Protein AF-A0A9E7K5G8-F1 (afdb_monomer_lite)

Secondary structure (DSSP, 8-state):
-HHHHTT-S-S-GGGHHHHHHHHHHHHHHHHHHHH--HHHHHHHHHHHHHTT------------------TTS-TT---TT-HHHHHHHHHHHHHHHHHHHHHTTTTSHHHH-SSHHHHHHHHHHHHHHHHHHHH-TTT---TTHHHHHHHHHHHHHHHHHHHHTTSS---

InterPro domains:
  IPR000195 Rab-GAP-TBC domain [PF00566] (91-155)
  IPR000195 Rab-GAP-TBC domain [PS50086] (1-171)
  IPR035969 Rab-GAP-TBC domain superfamily [SSF47923] (4-156)

Sequence (171 aa):
MKQLLLGYLPAEKDLWEGELAKNRLRYAELKRELLLNPSEFLMEEDEASNSSMPGRDNEAGGLLCRREISNGDHPLCLGNGSIWNQYFKDAEIVEQIDRDLHRTHQDIKFFSGDSSFSRKNLEAMRNILLLFAKLNPAIGYVQGMNEVLAPLYYVFRMNQEGEDAVREPYC

pLDDT: mean 74.81, std 17.21, range [36.91, 95.75]

Structure (mmCIF, N/CA/C/O backbone):
data_AF-A0A9E7K5G8-F1
#
_entry.id   AF-A0A9E7K5G8-F1
#
loop_
_atom_site.group_PDB
_atom_site.id
_atom_site.type_symbol
_atom_site.label_atom_id
_atom_site.label_alt_id
_atom_site.label_comp_id
_atom_site.label_asym_id
_atom_site.label_entity_id
_atom_site.label_seq_id
_atom_site.pdbx_PDB_ins_code
_atom_site.Cartn_x
_atom_site.Cartn_y
_atom_site.Cartn_z
_atom_site.occupancy
_atom_site.B_iso_or_equiv
_atom_site.auth_seq_id
_atom_site.auth_comp_id
_atom_site.auth_asym_id
_atom_site.auth_atom_id
_atom_site.pdbx_PDB_model_num
ATOM 1 N N . MET A 1 1 ? -13.727 -3.491 16.540 1.00 54.78 1 MET A N 1
ATOM 2 C CA . MET A 1 1 ? -14.547 -4.599 15.983 1.00 54.78 1 MET A CA 1
ATOM 3 C C . MET A 1 1 ? -14.204 -4.908 14.522 1.00 54.78 1 MET A C 1
ATOM 5 O O . MET A 1 1 ? -14.007 -6.066 14.202 1.00 54.78 1 MET A O 1
ATOM 9 N N . LYS A 1 2 ? -14.046 -3.907 13.641 1.00 58.03 2 LYS A N 1
ATOM 10 C CA . LYS A 1 2 ? -13.759 -4.124 12.205 1.00 58.03 2 LYS A CA 1
ATOM 11 C C . LYS A 1 2 ? -12.409 -4.821 11.913 1.00 58.03 2 LYS A C 1
ATOM 13 O O . LYS A 1 2 ? -12.340 -5.645 11.016 1.00 58.03 2 LYS A O 1
ATOM 18 N N . GLN A 1 3 ? -11.370 -4.568 12.716 1.00 61.53 3 GLN A N 1
ATOM 19 C CA . GLN A 1 3 ? -10.051 -5.226 12.589 1.00 61.53 3 GLN A CA 1
ATOM 20 C C . GLN A 1 3 ? -10.072 -6.720 12.952 1.00 61.53 3 GLN A C 1
ATOM 22 O O . GLN A 1 3 ? -9.309 -7.493 12.387 1.00 61.53 3 GLN A O 1
ATOM 27 N N . LEU A 1 4 ? -10.981 -7.138 13.841 1.00 61.06 4 LEU A N 1
ATOM 28 C CA . LEU A 1 4 ? -11.189 -8.551 14.179 1.00 61.06 4 LEU A CA 1
ATOM 29 C C . LEU A 1 4 ? -11.814 -9.320 13.010 1.00 61.06 4 LEU A C 1
ATOM 31 O O . LEU A 1 4 ? -11.432 -10.451 12.743 1.00 61.06 4 LEU A O 1
ATOM 35 N N . LEU A 1 5 ? -12.757 -8.695 12.293 1.00 60.66 5 LEU A N 1
ATOM 36 C CA . LEU A 1 5 ? -13.452 -9.318 11.158 1.00 60.66 5 LEU A CA 1
ATOM 37 C C . LEU A 1 5 ? -12.526 -9.558 9.961 1.00 60.66 5 LEU A C 1
ATOM 39 O O . LEU A 1 5 ? -12.762 -10.469 9.178 1.00 60.66 5 LEU A O 1
ATOM 43 N N . LEU A 1 6 ? -11.462 -8.763 9.848 1.00 72.75 6 LEU A N 1
ATOM 44 C CA . LEU A 1 6 ? -10.404 -8.948 8.856 1.00 72.75 6 LEU A CA 1
ATOM 45 C C . LEU A 1 6 ? -9.311 -9.923 9.331 1.00 72.75 6 LEU A C 1
ATOM 47 O O . LEU A 1 6 ? -8.323 -10.106 8.629 1.00 72.75 6 LEU A O 1
ATOM 51 N N . GLY A 1 7 ? -9.450 -10.511 10.528 1.00 75.12 7 GLY A N 1
ATOM 52 C CA . GLY A 1 7 ? -8.445 -11.397 11.125 1.00 75.12 7 GLY A CA 1
ATOM 53 C C . GLY A 1 7 ? -7.133 -10.698 11.497 1.00 75.12 7 GLY A C 1
ATOM 54 O O . GLY A 1 7 ? -6.131 -11.365 11.723 1.00 75.12 7 GLY A O 1
ATOM 55 N N . TYR A 1 8 ? -7.121 -9.362 11.547 1.00 78.44 8 TYR A N 1
ATOM 56 C CA . TYR A 1 8 ? -5.908 -8.571 11.771 1.00 78.44 8 TYR A CA 1
ATOM 57 C C . TYR A 1 8 ? -5.498 -8.498 13.250 1.00 78.44 8 TYR A C 1
ATOM 59 O O . TYR A 1 8 ? -4.323 -8.307 13.550 1.00 78.44 8 TYR A O 1
ATOM 67 N N . LEU A 1 9 ? -6.454 -8.638 14.176 1.00 81.06 9 LEU A N 1
ATOM 68 C CA . LEU A 1 9 ? -6.199 -8.625 15.619 1.00 81.06 9 LEU A CA 1
ATOM 69 C C . LEU A 1 9 ? -6.658 -9.923 16.289 1.00 81.06 9 LEU A C 1
ATOM 71 O O . LEU A 1 9 ? -7.670 -10.490 15.866 1.00 81.06 9 LEU A O 1
ATOM 75 N N . PRO A 1 10 ? -5.960 -10.368 17.351 1.00 80.44 10 PRO A N 1
ATOM 76 C CA . PRO A 1 10 ? -6.381 -11.517 18.145 1.00 80.44 10 PRO A CA 1
ATOM 77 C C . PRO A 1 10 ? -7.718 -11.244 18.848 1.00 80.44 10 PRO A C 1
ATOM 79 O O . PRO A 1 10 ? -8.085 -10.096 19.099 1.00 80.44 10 PRO A O 1
ATOM 82 N N . ALA A 1 11 ? -8.456 -12.303 19.193 1.00 78.62 11 ALA A N 1
ATOM 83 C CA . ALA A 1 11 ? -9.735 -12.176 19.901 1.00 78.62 11 ALA A CA 1
ATOM 84 C C . ALA A 1 11 ? -9.581 -11.517 21.288 1.00 78.62 11 ALA A C 1
ATOM 86 O O . ALA A 1 11 ? -10.490 -10.830 21.758 1.00 78.62 11 ALA A O 1
ATOM 87 N N . GLU A 1 12 ? -8.415 -11.695 21.910 1.00 83.62 12 GLU A N 1
ATOM 88 C CA . GLU A 1 12 ? -8.042 -11.118 23.200 1.00 83.62 12 GLU A CA 1
ATOM 89 C C . GLU A 1 12 ? -7.638 -9.648 23.048 1.00 83.62 12 GLU A C 1
ATOM 91 O O . GLU A 1 12 ? -6.661 -9.324 22.372 1.00 83.62 12 GLU A O 1
ATOM 96 N N . LYS A 1 13 ? -8.398 -8.752 23.691 1.00 80.81 13 LYS A N 1
ATOM 97 C CA . LYS A 1 13 ? -8.197 -7.295 23.604 1.00 80.81 13 LYS A CA 1
ATOM 98 C C . LYS A 1 13 ? -6.886 -6.818 24.220 1.00 80.81 13 LYS A C 1
ATOM 100 O O . LYS A 1 13 ? -6.311 -5.856 23.721 1.00 80.81 13 LYS A O 1
ATOM 105 N N . ASP A 1 14 ? -6.403 -7.501 25.251 1.00 83.31 14 ASP A N 1
ATOM 106 C CA . ASP A 1 14 ? -5.208 -7.093 25.999 1.00 83.31 14 ASP A CA 1
ATOM 107 C C . ASP A 1 14 ? -3.931 -7.170 25.145 1.00 83.31 14 ASP A C 1
ATOM 109 O O . ASP A 1 14 ? -2.952 -6.476 25.403 1.00 83.31 14 ASP A O 1
ATOM 113 N N . LEU A 1 15 ? -3.956 -7.964 24.070 1.00 85.56 15 LEU A N 1
ATOM 114 C CA . LEU A 1 15 ? -2.841 -8.119 23.136 1.00 85.56 15 LEU A CA 1
ATOM 115 C C . LEU A 1 15 ? -2.860 -7.098 21.990 1.00 85.56 15 LEU A C 1
ATOM 117 O O . LEU A 1 15 ? -1.920 -7.050 21.194 1.00 85.56 15 LEU A O 1
ATOM 121 N N . TRP A 1 16 ? -3.918 -6.290 21.863 1.00 86.25 16 TRP A N 1
ATOM 122 C CA . TRP A 1 16 ? -4.106 -5.437 20.687 1.00 86.25 16 TRP A CA 1
ATOM 123 C C . TRP A 1 16 ? -3.030 -4.372 20.565 1.00 86.25 16 TRP A C 1
ATOM 125 O O . TRP A 1 16 ? -2.499 -4.183 19.476 1.00 86.25 16 TRP A O 1
ATOM 135 N N . GLU A 1 17 ? -2.682 -3.687 21.654 1.00 84.88 17 GLU A N 1
ATOM 136 C CA . GLU A 1 17 ? -1.680 -2.618 21.598 1.00 84.88 17 GLU A CA 1
ATOM 137 C C . GLU A 1 17 ? -0.301 -3.150 21.199 1.00 84.88 17 GLU A C 1
ATOM 139 O O . GLU A 1 17 ? 0.348 -2.576 20.322 1.00 84.88 17 GLU A O 1
ATOM 144 N N . GLY A 1 18 ? 0.110 -4.285 21.773 1.00 86.94 18 GLY A N 1
ATOM 145 C CA . GLY A 1 18 ? 1.379 -4.936 21.448 1.00 86.94 18 GLY A CA 1
ATOM 146 C C . GLY A 1 18 ? 1.442 -5.406 19.995 1.00 86.94 18 GLY A C 1
ATOM 147 O O . GLY A 1 18 ? 2.409 -5.113 19.288 1.00 86.94 18 GLY A O 1
ATOM 148 N N . GLU A 1 19 ? 0.391 -6.074 19.511 1.00 86.81 19 GLU A N 1
ATOM 149 C CA . GLU A 1 19 ? 0.353 -6.577 18.134 1.00 86.81 19 GLU A CA 1
ATOM 150 C C . GLU A 1 19 ? 0.244 -5.432 17.113 1.00 86.81 19 GLU A C 1
ATOM 152 O O . GLU A 1 19 ? 0.898 -5.457 16.070 1.00 86.81 19 GLU A O 1
ATOM 157 N N . LEU A 1 20 ? -0.506 -4.368 17.428 1.00 86.62 20 LEU A N 1
ATOM 158 C CA . LEU A 1 20 ? -0.557 -3.160 16.603 1.00 86.62 20 LEU A CA 1
ATOM 159 C C . LEU A 1 20 ? 0.803 -2.471 16.522 1.00 86.62 20 LEU A C 1
ATOM 161 O O . LEU A 1 20 ? 1.207 -2.080 15.427 1.00 86.62 20 LEU A O 1
ATOM 165 N N . ALA A 1 21 ? 1.503 -2.309 17.647 1.00 87.69 21 ALA A N 1
ATOM 166 C CA . ALA A 1 21 ? 2.825 -1.690 17.675 1.00 87.69 21 ALA A CA 1
ATOM 167 C C . ALA A 1 21 ? 3.822 -2.486 16.824 1.00 87.69 21 ALA A C 1
ATOM 169 O O . ALA A 1 21 ? 4.497 -1.919 15.965 1.00 87.69 21 ALA A O 1
ATOM 170 N N . LYS A 1 22 ? 3.833 -3.811 16.988 1.00 91.31 22 LYS A N 1
ATOM 171 C CA . LYS A 1 22 ? 4.663 -4.732 16.208 1.00 91.31 22 LYS A CA 1
ATOM 172 C C . LYS A 1 22 ? 4.358 -4.673 14.709 1.00 91.31 22 LYS A C 1
ATOM 174 O O . LYS A 1 22 ? 5.277 -4.547 13.904 1.00 91.31 22 LYS A O 1
ATOM 179 N N . ASN A 1 23 ? 3.085 -4.719 14.316 1.00 89.31 23 ASN A N 1
ATOM 180 C CA . ASN A 1 23 ? 2.701 -4.682 12.902 1.00 89.31 23 ASN A CA 1
ATOM 181 C C . ASN A 1 23 ? 2.995 -3.324 12.253 1.00 89.31 23 ASN A C 1
ATOM 183 O O . ASN A 1 23 ? 3.431 -3.275 11.103 1.00 89.31 23 ASN A O 1
ATOM 187 N N . ARG A 1 24 ? 2.816 -2.221 12.989 1.00 90.69 24 ARG A N 1
ATOM 188 C CA . ARG A 1 24 ? 3.191 -0.877 12.522 1.00 90.69 24 ARG A CA 1
ATOM 189 C C . ARG A 1 24 ? 4.699 -0.743 12.340 1.00 90.69 24 ARG A C 1
ATOM 191 O O . ARG A 1 24 ? 5.121 -0.200 11.323 1.00 90.69 24 ARG A O 1
ATOM 198 N N . LEU A 1 25 ? 5.491 -1.262 13.281 1.00 91.75 25 LEU A N 1
ATOM 199 C CA . LEU A 1 25 ? 6.950 -1.282 13.173 1.00 91.75 25 LEU A CA 1
ATOM 200 C C . LEU A 1 25 ? 7.389 -2.072 11.937 1.00 91.75 25 LEU A C 1
ATOM 202 O O . LEU A 1 25 ? 8.115 -1.549 11.099 1.00 91.75 25 LEU A O 1
ATOM 206 N N . ARG A 1 26 ? 6.845 -3.280 11.762 1.00 90.25 26 ARG A N 1
ATOM 207 C CA . ARG A 1 26 ? 7.126 -4.123 10.597 1.00 90.25 26 ARG A CA 1
ATOM 208 C C . ARG A 1 26 ? 6.773 -3.434 9.278 1.00 90.25 26 ARG A C 1
ATOM 210 O O . ARG A 1 26 ? 7.536 -3.508 8.322 1.00 90.25 26 ARG A O 1
ATOM 217 N N . TYR A 1 27 ? 5.625 -2.758 9.209 1.00 90.44 27 TYR A N 1
ATOM 218 C CA . TYR A 1 27 ? 5.256 -1.980 8.025 1.00 90.44 27 TYR A CA 1
ATOM 219 C C . TYR A 1 27 ? 6.245 -0.837 7.762 1.00 90.44 27 TYR A C 1
ATOM 221 O O . TYR A 1 27 ? 6.616 -0.619 6.613 1.00 90.44 27 TYR A O 1
ATOM 229 N N . ALA A 1 28 ? 6.688 -0.119 8.799 1.00 88.88 28 ALA A N 1
ATOM 230 C CA . ALA A 1 28 ? 7.651 0.971 8.656 1.00 88.88 28 ALA A CA 1
ATOM 231 C C . ALA A 1 28 ? 9.014 0.477 8.141 1.00 88.88 28 ALA A C 1
ATOM 233 O O . ALA A 1 28 ? 9.590 1.099 7.250 1.00 88.88 28 ALA A O 1
ATOM 234 N N . GLU A 1 29 ? 9.491 -0.661 8.648 1.00 90.38 29 GLU A N 1
ATOM 235 C CA . GLU A 1 29 ? 10.719 -1.311 8.181 1.00 90.38 29 GLU A CA 1
ATOM 236 C C . GLU A 1 29 ? 10.613 -1.720 6.710 1.00 90.38 29 GLU A C 1
ATOM 238 O O . GLU A 1 29 ? 11.459 -1.334 5.908 1.00 90.38 29 GLU A O 1
ATOM 243 N N . LEU A 1 30 ? 9.532 -2.413 6.339 1.00 88.25 30 LEU A N 1
ATOM 244 C CA . LEU A 1 30 ? 9.284 -2.838 4.961 1.00 88.25 30 LEU A CA 1
ATOM 245 C C . LEU A 1 30 ? 9.114 -1.652 4.009 1.00 88.25 30 LEU A C 1
ATOM 247 O O . LEU A 1 30 ? 9.617 -1.680 2.890 1.00 88.25 30 LEU A O 1
ATOM 251 N N . LYS A 1 31 ? 8.422 -0.594 4.447 1.00 87.06 31 LYS A N 1
ATOM 252 C CA . LYS A 1 31 ? 8.279 0.641 3.673 1.00 87.06 31 LYS A CA 1
ATOM 253 C C . LYS A 1 31 ? 9.649 1.257 3.394 1.00 87.06 31 LYS A C 1
ATOM 255 O O . LYS A 1 31 ? 9.900 1.654 2.262 1.00 87.06 31 LYS A O 1
ATOM 260 N N . ARG A 1 32 ? 10.519 1.331 4.405 1.00 84.94 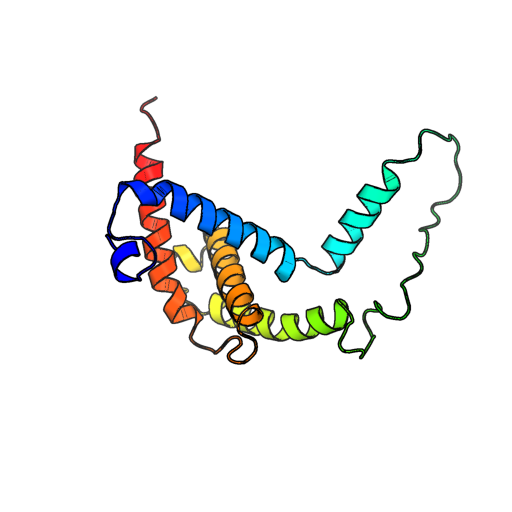32 ARG A N 1
ATOM 261 C CA . ARG A 1 32 ? 11.876 1.866 4.256 1.00 84.94 32 ARG A CA 1
ATOM 262 C C . ARG A 1 32 ? 12.709 0.998 3.318 1.00 84.94 32 ARG A C 1
ATOM 264 O O . ARG A 1 32 ? 13.319 1.512 2.404 1.00 84.94 32 ARG A O 1
ATOM 271 N N . GLU A 1 33 ? 12.711 -0.313 3.494 1.00 83.06 33 GLU A N 1
ATOM 272 C CA . GLU A 1 33 ? 13.543 -1.193 2.669 1.00 83.06 33 GLU A CA 1
ATOM 273 C C . GLU A 1 33 ? 13.079 -1.253 1.207 1.00 83.06 33 GLU A C 1
ATOM 275 O O . GLU A 1 33 ? 13.893 -1.246 0.288 1.00 83.06 33 GLU A O 1
ATOM 280 N N . LEU A 1 34 ? 11.764 -1.307 0.979 1.00 80.31 34 LEU A N 1
ATOM 281 C CA . LEU A 1 34 ? 11.217 -1.617 -0.338 1.00 80.31 34 LEU A CA 1
ATOM 282 C C . LEU A 1 34 ? 10.750 -0.393 -1.121 1.00 80.31 34 LEU A C 1
ATOM 284 O O . LEU A 1 34 ? 10.587 -0.518 -2.330 1.00 80.31 34 LEU A O 1
ATOM 288 N N . LEU A 1 35 ? 10.491 0.761 -0.503 1.00 80.44 35 LEU A N 1
ATOM 289 C CA . LEU A 1 35 ? 9.952 1.923 -1.228 1.00 80.44 35 LEU A CA 1
ATOM 290 C C . LEU A 1 35 ? 10.952 3.072 -1.422 1.00 80.44 35 LEU A C 1
ATOM 292 O O . LEU A 1 35 ? 10.570 4.079 -2.016 1.00 80.44 35 LEU A O 1
ATOM 296 N N . LEU A 1 36 ? 12.200 2.946 -0.956 1.00 67.81 36 LEU A N 1
ATOM 297 C CA . LEU A 1 36 ? 13.212 3.990 -1.143 1.00 67.81 36 LEU A CA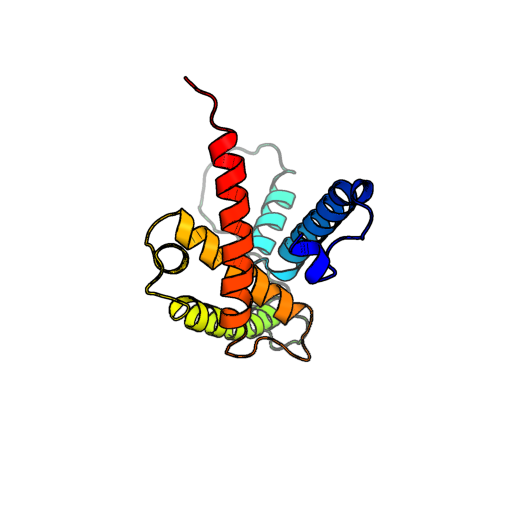 1
ATOM 298 C C . LEU A 1 36 ? 13.577 4.163 -2.619 1.00 67.81 36 LEU A C 1
ATOM 300 O O . LEU A 1 36 ? 13.818 3.199 -3.351 1.00 67.81 36 LEU A O 1
ATOM 304 N N . ASN A 1 37 ? 13.640 5.424 -3.041 1.00 66.31 37 ASN A N 1
ATOM 305 C CA . ASN A 1 37 ? 14.156 5.782 -4.351 1.00 66.31 37 ASN A CA 1
ATOM 306 C C . ASN A 1 37 ? 15.683 5.554 -4.370 1.00 66.31 37 ASN A C 1
ATOM 308 O O . ASN A 1 37 ? 16.351 5.934 -3.407 1.00 66.31 37 ASN A O 1
ATOM 312 N N . PRO A 1 38 ? 16.272 5.008 -5.451 1.00 62.25 38 PRO A N 1
ATOM 313 C CA . PRO A 1 38 ? 17.725 4.894 -5.595 1.00 62.25 38 PRO A CA 1
ATOM 314 C C . PRO A 1 38 ? 18.471 6.206 -5.306 1.00 62.25 38 PRO A C 1
ATOM 316 O O . PRO A 1 38 ? 19.566 6.186 -4.753 1.00 62.25 38 PRO A O 1
ATOM 319 N N . SER A 1 39 ? 17.872 7.357 -5.632 1.00 58.25 39 SER A N 1
ATOM 320 C CA . SER A 1 39 ? 18.435 8.673 -5.319 1.00 58.25 39 SER A CA 1
ATOM 321 C C . SER A 1 39 ? 18.456 8.989 -3.820 1.00 58.25 39 SER A C 1
ATOM 323 O O . SER A 1 39 ? 19.403 9.613 -3.362 1.00 58.25 39 SER A O 1
ATOM 325 N N . GLU A 1 40 ? 17.466 8.539 -3.047 1.00 61.41 40 GLU A N 1
ATOM 326 C CA . GLU A 1 40 ? 17.439 8.718 -1.586 1.00 61.41 40 GLU A CA 1
ATOM 327 C C . GLU A 1 40 ? 18.461 7.803 -0.898 1.00 61.41 40 GLU A C 1
ATOM 329 O O . GLU A 1 40 ? 19.153 8.236 0.019 1.00 61.41 40 GLU A O 1
ATOM 334 N N . PHE A 1 41 ? 18.633 6.577 -1.406 1.00 56.16 41 PHE A N 1
ATOM 335 C CA . PHE A 1 41 ? 19.652 5.637 -0.926 1.00 56.16 41 PHE A CA 1
ATOM 336 C C . PHE A 1 41 ? 21.079 6.187 -1.100 1.00 56.16 41 PHE A C 1
ATOM 338 O O . PHE A 1 41 ? 21.888 6.141 -0.177 1.00 56.16 41 PHE A O 1
ATOM 345 N N . LEU A 1 42 ? 21.377 6.767 -2.269 1.00 57.75 42 LEU A N 1
ATOM 346 C CA . LEU A 1 42 ? 22.692 7.353 -2.561 1.00 57.75 42 LEU A CA 1
ATOM 347 C C . LEU A 1 42 ? 22.991 8.596 -1.708 1.00 57.75 42 LEU A C 1
ATOM 349 O O . LEU A 1 42 ? 24.146 8.838 -1.366 1.00 57.75 42 LEU A O 1
ATOM 353 N N . MET A 1 43 ? 21.963 9.365 -1.337 1.00 54.47 43 MET A N 1
ATOM 354 C CA . MET A 1 43 ? 22.120 10.538 -0.473 1.00 54.47 43 MET A CA 1
ATOM 355 C C . MET A 1 43 ? 22.402 10.161 0.993 1.00 54.47 4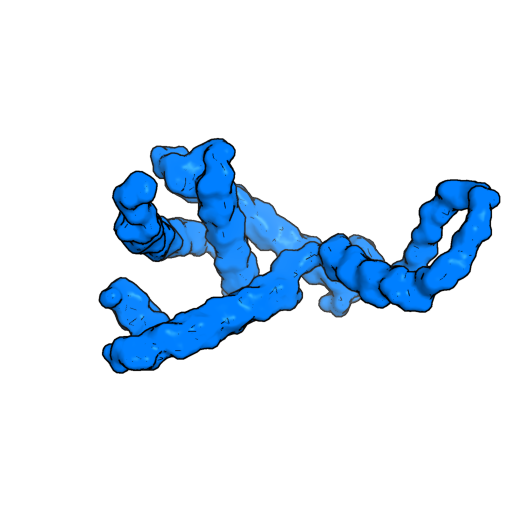3 MET A C 1
ATOM 357 O O . MET A 1 43 ? 23.196 10.842 1.640 1.00 54.47 43 MET A O 1
ATOM 361 N N . GLU A 1 44 ? 21.821 9.073 1.519 1.00 53.59 44 GLU A N 1
ATOM 362 C CA . GLU A 1 44 ? 22.106 8.598 2.888 1.00 53.59 44 GLU A CA 1
ATOM 363 C C . GLU A 1 44 ? 23.557 8.096 3.053 1.00 53.59 44 GLU A C 1
ATOM 365 O O . GLU A 1 44 ? 24.182 8.342 4.089 1.00 53.59 44 GLU A O 1
ATOM 370 N N . GLU A 1 45 ? 24.136 7.444 2.036 1.00 55.22 45 GLU A N 1
ATOM 371 C CA . GLU A 1 45 ? 25.540 6.996 2.065 1.00 55.22 45 GLU A CA 1
ATOM 372 C C . GLU A 1 45 ? 26.547 8.158 2.011 1.00 55.22 45 GLU A C 1
ATOM 374 O O . GLU A 1 45 ? 27.608 8.097 2.647 1.00 55.22 45 GLU A O 1
ATOM 379 N N . ASP A 1 46 ? 26.228 9.221 1.269 1.00 51.75 46 ASP A N 1
ATOM 380 C CA . ASP A 1 46 ? 27.073 10.414 1.170 1.00 51.75 46 ASP A CA 1
ATOM 381 C C . ASP A 1 46 ? 27.088 11.204 2.494 1.00 51.75 46 ASP A C 1
ATOM 383 O O . ASP A 1 46 ? 28.153 11.650 2.927 1.00 51.75 46 ASP A O 1
ATOM 387 N N . GLU A 1 47 ? 25.959 11.302 3.203 1.00 53.59 47 GLU A N 1
ATOM 388 C CA . GLU A 1 47 ? 25.890 11.925 4.538 1.00 53.59 47 GLU A CA 1
ATOM 389 C C . GLU A 1 47 ? 26.621 11.096 5.613 1.00 53.59 47 GLU A C 1
ATOM 391 O O . GLU A 1 47 ? 27.336 11.645 6.458 1.00 53.59 47 GLU A O 1
ATOM 396 N N . ALA A 1 48 ? 26.535 9.761 5.549 1.00 52.59 48 ALA A N 1
ATOM 397 C CA . ALA A 1 48 ? 27.303 8.882 6.433 1.00 52.59 48 ALA A CA 1
ATOM 398 C C . ALA A 1 48 ? 28.823 9.029 6.213 1.00 52.59 48 ALA A C 1
ATOM 400 O O . ALA A 1 48 ? 29.594 9.049 7.177 1.00 52.59 48 ALA A O 1
ATOM 401 N N . SER A 1 49 ? 29.249 9.202 4.957 1.00 49.59 49 SER A N 1
ATOM 402 C CA . SER A 1 49 ? 30.661 9.326 4.563 1.00 49.59 49 SER A CA 1
ATOM 403 C C . SER A 1 49 ? 31.250 10.719 4.836 1.00 49.59 49 SER A C 1
ATOM 405 O O . SER A 1 49 ? 32.426 10.834 5.188 1.00 49.59 49 SER A O 1
ATOM 407 N N . ASN A 1 50 ? 30.446 11.783 4.737 1.00 48.88 50 ASN A N 1
ATOM 408 C CA . ASN A 1 50 ? 30.891 13.167 4.951 1.00 48.88 50 ASN A CA 1
ATOM 409 C C . ASN A 1 50 ? 30.974 13.583 6.430 1.00 48.88 50 ASN A C 1
ATOM 411 O O . ASN A 1 50 ? 31.567 14.614 6.748 1.00 48.88 50 ASN A O 1
ATOM 415 N N . SER A 1 51 ? 30.462 12.768 7.356 1.00 48.97 51 SER A N 1
ATOM 416 C CA . SER A 1 51 ? 30.541 13.027 8.805 1.00 48.97 51 SER A CA 1
ATOM 417 C C . SER A 1 51 ? 31.940 12.818 9.426 1.00 48.97 51 SER A C 1
ATOM 419 O O . SER A 1 51 ? 32.144 13.117 10.602 1.00 48.97 51 SER A O 1
ATOM 421 N N . SER A 1 52 ? 32.921 12.329 8.652 1.00 47.00 52 SER A N 1
ATOM 422 C CA . SER A 1 52 ? 34.241 11.896 9.151 1.00 47.00 52 SER A CA 1
ATOM 423 C C . SER A 1 52 ? 35.441 12.774 8.753 1.00 47.00 52 SER A C 1
ATOM 425 O O . SER A 1 52 ? 36.572 12.297 8.812 1.00 47.00 52 SER A O 1
ATOM 427 N N . MET A 1 53 ? 35.263 14.049 8.381 1.00 42.03 53 MET A N 1
ATOM 428 C CA . MET A 1 53 ? 36.406 14.950 8.128 1.00 42.03 53 MET A CA 1
ATOM 429 C C . MET A 1 53 ? 36.253 16.314 8.820 1.00 42.03 53 MET A C 1
ATOM 431 O O . MET A 1 53 ? 35.450 17.135 8.376 1.00 42.03 53 MET A O 1
ATOM 435 N N . PRO A 1 54 ? 37.042 16.620 9.871 1.00 43.94 54 PRO A N 1
ATOM 436 C CA . PRO A 1 54 ? 37.113 17.968 10.406 1.00 43.94 54 PRO A CA 1
ATOM 437 C C . PRO A 1 54 ? 38.092 18.812 9.576 1.00 43.94 54 PRO A C 1
ATOM 439 O O . PRO A 1 54 ? 39.257 18.452 9.424 1.00 43.94 54 PRO A O 1
ATOM 442 N N . GLY A 1 55 ? 37.597 19.952 9.090 1.00 50.38 55 GLY A N 1
ATOM 443 C CA . GLY A 1 55 ? 38.342 21.190 8.831 1.00 50.38 55 GLY A CA 1
ATOM 444 C C . GLY A 1 55 ? 39.509 21.144 7.841 1.00 50.38 55 GLY A C 1
ATOM 445 O O . GLY A 1 55 ? 40.616 20.737 8.186 1.00 50.38 55 GLY A O 1
ATOM 446 N N . ARG A 1 56 ? 39.317 21.740 6.659 1.00 40.25 56 ARG A N 1
ATOM 447 C CA . ARG A 1 56 ? 40.406 22.400 5.927 1.00 40.25 56 ARG A CA 1
ATOM 448 C C . ARG A 1 56 ? 39.872 23.603 5.157 1.00 40.25 56 ARG A C 1
ATOM 450 O O . ARG A 1 56 ? 39.020 23.461 4.288 1.00 40.25 56 ARG A O 1
ATOM 457 N N . ASP A 1 57 ? 40.388 24.767 5.529 1.00 51.84 57 ASP A N 1
ATOM 458 C CA . ASP A 1 57 ? 40.119 26.051 4.896 1.00 51.84 57 ASP A CA 1
ATOM 459 C C . ASP A 1 57 ? 40.687 26.122 3.470 1.00 51.84 57 ASP A C 1
ATOM 461 O O . ASP A 1 57 ? 41.709 25.504 3.158 1.00 51.84 57 ASP A O 1
ATOM 465 N N . ASN A 1 58 ? 40.069 27.018 2.700 1.00 43.38 58 ASN A N 1
ATOM 466 C CA . ASN A 1 58 ? 40.543 27.740 1.517 1.00 43.38 58 ASN A CA 1
ATOM 467 C C . ASN A 1 58 ? 39.987 27.375 0.135 1.00 43.38 58 ASN A C 1
ATOM 469 O O . ASN A 1 58 ? 40.039 26.254 -0.362 1.00 43.38 58 ASN A O 1
ATOM 473 N N . GLU A 1 59 ? 39.501 28.462 -0.461 1.00 58.38 59 GLU A N 1
ATOM 474 C CA . GLU A 1 59 ? 39.007 28.714 -1.801 1.00 58.38 59 GLU A CA 1
ATOM 475 C C . GLU A 1 59 ? 39.818 28.050 -2.922 1.00 58.38 59 GLU A C 1
ATOM 477 O O . GLU A 1 59 ? 41.020 28.270 -3.045 1.00 58.38 59 GLU A O 1
ATOM 482 N N . ALA A 1 60 ? 39.130 27.310 -3.796 1.00 45.84 60 ALA A N 1
ATOM 483 C CA . ALA A 1 60 ? 39.069 27.565 -5.241 1.00 45.84 60 ALA A CA 1
ATOM 484 C C . ALA A 1 60 ? 38.449 26.362 -5.973 1.00 45.84 60 ALA A C 1
ATOM 486 O O . ALA A 1 60 ? 38.965 25.250 -5.922 1.00 45.84 60 ALA A O 1
ATOM 487 N N . GLY A 1 61 ? 37.390 26.627 -6.742 1.00 44.69 61 GLY A N 1
ATOM 488 C CA . GLY A 1 61 ? 36.921 25.746 -7.812 1.00 44.69 61 GLY A CA 1
ATOM 489 C C . GLY A 1 61 ? 35.778 24.820 -7.415 1.00 44.69 61 GLY A C 1
ATOM 490 O O . GLY A 1 61 ? 35.995 23.748 -6.863 1.00 44.69 61 GLY A O 1
ATOM 491 N N . GLY A 1 62 ? 34.554 25.212 -7.783 1.00 55.50 62 GLY A N 1
ATOM 492 C CA . GLY A 1 62 ? 33.366 24.356 -7.774 1.00 55.50 62 GLY A CA 1
ATOM 493 C C . GLY A 1 62 ? 33.488 23.200 -8.768 1.00 55.50 62 GLY A C 1
ATOM 494 O O . GLY A 1 62 ? 32.845 23.193 -9.815 1.00 55.50 62 GLY A O 1
ATOM 495 N N . LEU A 1 63 ? 34.339 22.230 -8.455 1.00 48.38 63 LEU A N 1
ATOM 496 C CA . LEU A 1 63 ? 34.414 20.951 -9.138 1.00 48.38 63 LEU A CA 1
ATOM 497 C C . LEU A 1 63 ? 33.448 20.008 -8.431 1.00 48.38 63 LEU A C 1
ATOM 499 O O . LEU A 1 63 ? 33.733 19.499 -7.350 1.00 48.38 63 LEU A O 1
ATOM 503 N N . LEU A 1 64 ? 32.285 19.791 -9.046 1.00 51.06 64 LEU A N 1
ATOM 504 C CA . LEU A 1 64 ? 31.415 18.682 -8.671 1.00 51.06 64 LEU A CA 1
ATOM 505 C C . LEU A 1 64 ? 32.240 17.395 -8.795 1.00 51.06 64 LEU A C 1
ATOM 507 O O . LEU A 1 64 ? 32.701 17.054 -9.888 1.00 51.06 64 LEU A O 1
ATOM 511 N N . CYS A 1 65 ? 32.472 16.711 -7.676 1.00 51.44 65 CYS A N 1
ATOM 512 C CA . CYS A 1 65 ? 33.201 15.454 -7.683 1.00 51.44 65 CYS A CA 1
ATOM 513 C C . CYS A 1 65 ? 32.344 14.414 -8.414 1.00 51.44 65 CYS A C 1
ATOM 515 O O . CYS A 1 65 ? 31.228 14.105 -7.995 1.00 51.44 65 CYS A O 1
ATOM 517 N N . ARG A 1 66 ? 32.832 13.906 -9.550 1.00 52.69 66 ARG A N 1
ATOM 518 C CA . ARG A 1 66 ? 32.159 12.826 -10.274 1.00 52.69 66 ARG A CA 1
ATOM 519 C C . ARG A 1 66 ? 32.332 11.548 -9.458 1.00 52.69 66 ARG A C 1
ATOM 521 O O . ARG A 1 66 ? 33.411 10.966 -9.470 1.00 52.69 66 ARG A O 1
ATOM 528 N N . ARG A 1 67 ? 31.274 11.121 -8.766 1.00 54.78 67 ARG A N 1
ATOM 529 C CA . ARG A 1 67 ? 31.254 9.845 -8.043 1.00 54.78 67 ARG A CA 1
ATOM 530 C C . ARG A 1 67 ? 31.419 8.692 -9.034 1.00 54.78 67 ARG A C 1
ATOM 532 O O . ARG A 1 67 ? 30.723 8.634 -10.050 1.00 54.78 67 ARG A O 1
ATOM 539 N N . GLU A 1 68 ? 32.366 7.801 -8.759 1.00 55.38 68 GLU A N 1
ATOM 540 C CA . GLU A 1 68 ? 32.549 6.577 -9.535 1.00 55.38 68 GLU A CA 1
ATOM 541 C C . GLU A 1 68 ? 31.409 5.615 -9.194 1.00 55.38 68 GLU A C 1
ATOM 543 O O . GLU A 1 68 ? 31.355 5.032 -8.114 1.00 55.38 68 GLU A O 1
ATOM 548 N N . ILE A 1 69 ? 30.447 5.499 -10.107 1.00 56.06 69 ILE A N 1
ATOM 549 C CA . ILE A 1 69 ? 29.370 4.517 -10.008 1.00 56.06 69 ILE A CA 1
ATOM 550 C C . ILE A 1 69 ? 29.984 3.147 -10.318 1.00 56.06 69 ILE A C 1
ATOM 552 O O . ILE A 1 69 ? 30.572 2.960 -11.385 1.00 56.06 69 ILE A O 1
ATOM 556 N N . SER A 1 70 ? 29.857 2.188 -9.398 1.00 55.41 70 SER A N 1
ATOM 557 C CA . SER A 1 70 ? 30.221 0.789 -9.654 1.00 55.41 70 SER A CA 1
ATOM 558 C C . SER A 1 70 ? 29.499 0.290 -10.912 1.00 55.41 70 SER A C 1
ATOM 560 O O . SER A 1 70 ? 28.295 0.494 -11.056 1.00 55.41 70 SER A O 1
ATOM 562 N N . ASN A 1 71 ? 30.202 -0.402 -11.817 1.00 53.88 71 ASN A N 1
ATOM 563 C CA . ASN A 1 71 ? 29.656 -0.901 -13.094 1.00 53.88 71 ASN A CA 1
ATOM 564 C C . ASN A 1 71 ? 28.437 -1.851 -12.948 1.00 53.88 71 ASN A C 1
ATOM 566 O O . ASN A 1 71 ? 27.854 -2.241 -13.958 1.00 53.88 71 ASN A O 1
ATOM 570 N N . GLY A 1 72 ? 28.058 -2.249 -11.725 1.00 56.53 72 GLY A N 1
ATOM 571 C CA . GLY A 1 72 ? 26.831 -3.001 -11.423 1.00 56.53 72 GLY A CA 1
ATOM 572 C C . GLY A 1 72 ? 25.599 -2.143 -11.087 1.00 56.53 72 GLY A C 1
ATOM 573 O O . GLY A 1 72 ? 24.475 -2.619 -11.241 1.00 56.53 72 GLY A O 1
ATOM 574 N N . ASP A 1 73 ? 25.788 -0.876 -10.711 1.00 61.44 73 ASP A N 1
ATOM 575 C CA . ASP A 1 73 ? 24.747 0.034 -10.205 1.00 61.44 73 ASP A CA 1
ATOM 576 C C . ASP A 1 73 ? 24.574 1.269 -11.101 1.00 61.44 73 ASP A C 1
ATOM 578 O O . ASP A 1 73 ? 24.353 2.387 -10.638 1.00 61.44 73 ASP A O 1
ATOM 582 N N . HIS A 1 74 ? 24.675 1.081 -12.419 1.00 66.56 74 HIS A N 1
ATOM 583 C CA . HIS A 1 74 ? 24.423 2.141 -13.396 1.00 66.56 74 HIS A CA 1
ATOM 584 C C . HIS A 1 74 ? 22.925 2.214 -13.766 1.00 66.56 74 HIS A C 1
ATOM 586 O O . HIS A 1 74 ? 22.306 1.167 -13.963 1.00 66.56 74 HIS A O 1
ATOM 592 N N . PRO A 1 75 ? 22.345 3.406 -14.017 1.00 64.44 75 PRO A N 1
ATOM 593 C CA . PRO A 1 75 ? 20.955 3.577 -14.480 1.00 64.44 75 PRO A CA 1
ATOM 594 C C . PRO A 1 75 ? 20.618 2.902 -15.820 1.00 64.44 75 PRO A C 1
ATOM 596 O O . PRO A 1 75 ? 19.468 2.877 -16.234 1.00 64.44 75 PRO A O 1
ATOM 599 N N . LEU A 1 76 ? 21.613 2.347 -16.511 1.00 64.81 76 LEU A N 1
ATOM 600 C CA . LEU A 1 76 ? 21.453 1.615 -17.774 1.00 64.81 76 LEU A CA 1
ATOM 601 C C . LEU A 1 76 ? 21.903 0.149 -17.656 1.00 64.81 76 LEU A C 1
ATOM 603 O O . LEU A 1 76 ? 21.986 -0.552 -18.663 1.00 64.81 76 LEU A O 1
ATOM 607 N N . CYS A 1 77 ? 22.235 -0.325 -16.450 1.00 64.88 77 CYS A N 1
ATOM 608 C CA . CYS A 1 77 ? 22.592 -1.721 -16.234 1.00 64.88 77 CYS A CA 1
ATOM 609 C C . CYS A 1 77 ? 21.366 -2.614 -16.442 1.00 64.88 77 CYS A C 1
ATOM 611 O O . CYS A 1 77 ? 20.391 -2.543 -15.702 1.00 64.88 77 CYS A O 1
ATOM 613 N N . LEU A 1 78 ? 21.462 -3.526 -17.409 1.00 59.94 78 LEU A N 1
ATOM 614 C CA . LEU A 1 78 ? 20.460 -4.570 -17.663 1.00 59.94 78 LEU A CA 1
ATOM 615 C C . LEU A 1 78 ? 20.595 -5.769 -16.705 1.00 59.94 78 LEU A C 1
ATOM 617 O O . LEU A 1 78 ? 19.833 -6.731 -16.791 1.00 59.94 78 LEU A O 1
ATOM 621 N N . GLY A 1 79 ? 21.585 -5.742 -15.806 1.00 60.94 79 GLY A N 1
ATOM 622 C CA . GLY A 1 79 ? 21.807 -6.788 -14.814 1.00 60.94 79 GLY A CA 1
ATOM 623 C C . GLY A 1 79 ? 20.627 -6.893 -13.846 1.00 60.94 79 GLY A C 1
ATOM 624 O O . GLY A 1 79 ? 20.167 -5.894 -13.296 1.00 60.94 79 GLY A O 1
ATOM 625 N N . ASN A 1 80 ? 20.141 -8.112 -13.602 1.00 59.88 80 ASN A N 1
ATOM 626 C CA . ASN A 1 80 ? 19.000 -8.370 -12.712 1.00 59.88 80 ASN A CA 1
ATOM 627 C C . ASN A 1 80 ? 19.231 -7.979 -11.238 1.00 59.88 80 ASN A C 1
ATOM 629 O O . ASN A 1 80 ? 18.268 -7.968 -10.483 1.00 59.88 80 ASN A O 1
ATOM 633 N N . GLY A 1 81 ? 20.468 -7.675 -10.833 1.00 60.00 81 GLY A N 1
ATOM 634 C CA . GLY A 1 81 ? 20.808 -7.248 -9.470 1.00 60.00 81 GLY A CA 1
ATOM 635 C C . GLY A 1 81 ? 20.949 -5.736 -9.276 1.00 60.00 81 GLY A C 1
ATOM 636 O O . GLY A 1 81 ? 21.220 -5.316 -8.160 1.00 60.00 81 GLY A O 1
ATOM 637 N N . SER A 1 82 ? 20.802 -4.924 -10.330 1.00 69.50 82 SER A N 1
ATOM 638 C CA . SER A 1 82 ? 20.981 -3.472 -10.218 1.00 69.50 82 SER A CA 1
ATOM 639 C C . SER A 1 82 ? 19.766 -2.814 -9.565 1.00 69.50 82 SER A C 1
ATOM 641 O O . SER A 1 82 ? 18.634 -3.016 -10.018 1.00 69.50 82 SER A O 1
ATOM 643 N N . ILE A 1 83 ? 20.007 -1.969 -8.559 1.00 68.25 83 ILE A N 1
ATOM 644 C CA . ILE A 1 83 ? 18.979 -1.166 -7.875 1.00 68.25 83 ILE A CA 1
ATOM 645 C C . ILE A 1 83 ? 18.152 -0.355 -8.891 1.00 68.25 83 ILE A C 1
ATOM 647 O O . ILE A 1 83 ? 16.928 -0.265 -8.784 1.00 68.25 83 ILE A O 1
ATOM 651 N N . TRP A 1 84 ? 18.802 0.158 -9.941 1.00 69.06 84 TRP A N 1
ATOM 652 C CA . TRP A 1 84 ? 18.149 0.906 -11.016 1.00 69.06 84 TRP A CA 1
ATOM 653 C C . TRP A 1 84 ? 17.224 0.051 -11.884 1.00 69.06 84 TRP A C 1
ATOM 655 O O . TRP A 1 84 ? 16.133 0.491 -12.228 1.00 69.06 84 TRP A O 1
ATOM 665 N N . ASN A 1 85 ? 17.612 -1.182 -12.214 1.00 71.62 85 ASN A N 1
ATOM 666 C CA . ASN A 1 85 ? 16.763 -2.091 -12.989 1.00 71.62 85 ASN A CA 1
ATOM 667 C C . ASN A 1 85 ? 15.486 -2.450 -12.212 1.00 71.62 85 ASN A C 1
ATOM 669 O O . ASN A 1 85 ? 14.394 -2.470 -12.779 1.00 71.62 85 ASN A O 1
ATOM 673 N N . GLN A 1 86 ? 15.607 -2.680 -10.899 1.00 74.38 86 GLN A N 1
ATOM 674 C CA . GLN A 1 86 ? 14.440 -2.892 -10.043 1.00 74.38 86 GLN A CA 1
ATOM 675 C C . GLN A 1 86 ? 13.568 -1.633 -9.969 1.00 74.38 86 GLN A C 1
ATOM 677 O O . GLN A 1 86 ? 12.355 -1.734 -10.113 1.00 74.38 86 GLN A O 1
ATOM 682 N N . TYR A 1 87 ? 14.176 -0.450 -9.844 1.00 75.31 87 TYR A N 1
ATOM 683 C CA . TYR A 1 87 ? 13.452 0.820 -9.847 1.00 75.31 87 TYR A CA 1
ATOM 684 C C . TYR A 1 87 ? 12.653 1.049 -11.135 1.00 75.31 87 TYR A C 1
ATOM 686 O O . TYR A 1 87 ? 11.498 1.455 -11.064 1.00 75.31 87 TYR A O 1
ATOM 694 N N . PHE A 1 88 ? 13.215 0.754 -12.312 1.00 76.44 88 PHE A N 1
ATOM 695 C CA . PHE A 1 88 ? 12.482 0.906 -13.574 1.00 76.44 88 PHE A CA 1
ATOM 696 C C . PHE A 1 88 ? 11.324 -0.086 -13.716 1.00 76.44 88 PHE A C 1
ATOM 698 O O . PHE A 1 88 ? 10.274 0.286 -14.233 1.00 76.44 88 PHE A O 1
ATOM 705 N N . LYS A 1 89 ? 11.475 -1.321 -13.222 1.00 76.12 89 LYS A N 1
ATOM 706 C CA . LYS A 1 89 ? 10.356 -2.277 -13.153 1.00 76.12 89 LYS A CA 1
ATOM 707 C C . LYS A 1 89 ? 9.269 -1.793 -12.194 1.00 76.12 89 LYS A C 1
ATOM 709 O O . LYS A 1 89 ? 8.084 -1.887 -12.499 1.00 76.12 89 LYS A O 1
ATOM 714 N N . ASP A 1 90 ? 9.673 -1.236 -11.058 1.00 83.31 90 ASP A N 1
ATOM 715 C CA . ASP A 1 90 ? 8.748 -0.680 -10.075 1.00 83.31 90 ASP A CA 1
ATOM 716 C C . ASP A 1 90 ? 8.066 0.597 -10.599 1.00 83.31 90 ASP A C 1
ATOM 718 O O . ASP A 1 90 ? 6.925 0.867 -10.230 1.00 83.31 90 ASP A O 1
ATOM 722 N N . ALA A 1 91 ? 8.716 1.355 -11.489 1.00 85.44 91 ALA A N 1
ATOM 723 C CA . ALA A 1 91 ? 8.167 2.571 -12.083 1.00 85.44 91 ALA A CA 1
ATOM 724 C C . ALA A 1 91 ? 6.899 2.294 -12.905 1.00 85.44 91 ALA A C 1
ATOM 726 O O . ALA A 1 91 ? 5.931 3.041 -12.795 1.00 85.44 91 ALA A O 1
ATOM 727 N N . GLU A 1 92 ? 6.857 1.194 -13.661 1.00 88.94 92 GLU A N 1
ATOM 728 C CA . GLU A 1 92 ? 5.659 0.805 -14.418 1.00 88.94 92 GLU A CA 1
ATOM 729 C C . GLU A 1 92 ? 4.472 0.511 -13.483 1.00 88.94 92 GLU A C 1
ATOM 731 O O . GLU A 1 92 ? 3.356 0.994 -13.701 1.00 88.94 92 GLU A O 1
ATOM 736 N N . ILE A 1 93 ? 4.728 -0.221 -12.393 1.00 90.31 93 ILE A N 1
ATOM 737 C CA . ILE A 1 93 ? 3.726 -0.531 -11.363 1.00 90.31 93 ILE A CA 1
ATOM 738 C C . ILE A 1 93 ? 3.241 0.755 -10.689 1.00 90.31 93 ILE A C 1
ATOM 740 O O . ILE A 1 93 ? 2.039 0.956 -10.510 1.00 90.31 93 ILE A O 1
ATOM 744 N N . VAL A 1 94 ? 4.175 1.635 -10.330 1.00 91.69 94 VAL A N 1
ATOM 745 C CA . VAL A 1 94 ? 3.901 2.946 -9.741 1.00 91.69 94 VAL A CA 1
ATOM 746 C C . VAL A 1 94 ? 2.991 3.771 -10.640 1.00 91.69 94 VAL A C 1
ATOM 748 O O . VAL A 1 94 ? 1.976 4.272 -10.168 1.00 91.69 94 VAL A O 1
ATOM 751 N N . GLU A 1 95 ? 3.311 3.890 -11.927 1.00 92.19 95 GLU A N 1
ATOM 752 C CA . GLU A 1 95 ? 2.502 4.677 -12.852 1.00 92.19 95 GLU A CA 1
ATOM 753 C C . GLU A 1 95 ? 1.091 4.107 -13.004 1.00 92.19 95 GLU A C 1
ATOM 755 O O . GLU A 1 95 ? 0.120 4.860 -13.115 1.00 92.19 95 GLU A O 1
ATOM 760 N N . GLN A 1 96 ? 0.954 2.779 -13.011 1.00 94.06 96 GLN A N 1
ATOM 761 C CA . GLN A 1 96 ? -0.357 2.142 -13.045 1.00 94.06 96 GLN A CA 1
ATOM 762 C C . GLN A 1 96 ? -1.165 2.472 -11.785 1.00 94.06 96 GLN A C 1
ATOM 764 O O . GLN A 1 96 ? -2.320 2.884 -11.896 1.00 94.06 96 GLN A O 1
ATOM 769 N N . ILE A 1 97 ? -0.548 2.356 -10.606 1.00 95.12 97 ILE A N 1
ATOM 770 C CA . ILE A 1 97 ? -1.168 2.721 -9.328 1.00 95.12 97 ILE A CA 1
ATOM 771 C C . ILE A 1 97 ? -1.570 4.198 -9.330 1.00 95.12 97 ILE A C 1
ATOM 773 O O . ILE A 1 97 ? -2.695 4.514 -8.956 1.00 95.12 97 ILE A O 1
ATOM 777 N N . ASP A 1 98 ? -0.695 5.099 -9.776 1.00 93.88 98 ASP A N 1
ATOM 778 C CA . ASP A 1 98 ? -0.954 6.540 -9.774 1.00 93.88 98 ASP A CA 1
ATOM 779 C C . ASP A 1 98 ? -2.135 6.899 -10.693 1.00 93.88 98 ASP A C 1
ATOM 781 O O . ASP A 1 98 ? -3.008 7.682 -10.308 1.00 93.88 98 ASP A O 1
ATOM 785 N N . ARG A 1 99 ? -2.239 6.267 -11.872 1.00 94.06 99 ARG A N 1
ATOM 786 C CA . ARG A 1 99 ? -3.402 6.429 -12.764 1.00 94.06 99 ARG A CA 1
ATOM 787 C C . ARG A 1 99 ? -4.696 5.895 -12.152 1.00 94.06 99 ARG A C 1
ATOM 789 O O . ARG A 1 99 ? -5.753 6.501 -12.337 1.00 94.06 99 ARG A O 1
ATOM 796 N N . ASP A 1 100 ? -4.642 4.767 -11.457 1.00 95.06 100 ASP A N 1
ATOM 797 C CA . ASP A 1 100 ? -5.821 4.145 -10.851 1.00 95.06 100 ASP A CA 1
ATOM 798 C C . ASP A 1 100 ? -6.287 4.935 -9.623 1.00 95.06 100 ASP A C 1
ATOM 800 O O . ASP A 1 100 ? -7.473 5.249 -9.503 1.00 95.06 100 ASP A O 1
ATOM 804 N N . LEU A 1 101 ? -5.358 5.370 -8.768 1.00 92.88 101 LEU A N 1
ATOM 805 C CA . LEU A 1 101 ? -5.636 6.260 -7.641 1.00 92.88 101 LEU A CA 1
ATOM 806 C C . LEU A 1 101 ? -6.202 7.598 -8.099 1.00 92.88 101 LEU A C 1
ATOM 808 O O . LEU A 1 101 ? -7.160 8.075 -7.497 1.00 92.88 101 LEU A O 1
ATOM 812 N N . HIS A 1 102 ? -5.683 8.165 -9.192 1.00 89.50 102 HIS A N 1
ATOM 813 C CA . HIS A 1 102 ? -6.240 9.392 -9.748 1.00 89.50 102 HIS A CA 1
ATOM 814 C C . HIS A 1 102 ? -7.715 9.223 -10.119 1.00 89.50 102 HIS A C 1
ATOM 816 O O . HIS A 1 102 ? -8.487 10.147 -9.902 1.00 89.50 102 HIS A O 1
ATOM 822 N N . ARG A 1 103 ? -8.129 8.058 -10.638 1.00 91.12 103 ARG A N 1
ATOM 823 C CA . ARG A 1 103 ? -9.526 7.768 -11.016 1.00 91.12 103 ARG A CA 1
ATOM 824 C C . ARG A 1 103 ? -10.412 7.324 -9.846 1.00 91.12 103 ARG A C 1
ATOM 826 O O . ARG A 1 103 ? -11.634 7.352 -9.980 1.00 91.12 103 ARG A O 1
ATOM 833 N N . THR A 1 104 ? -9.823 6.918 -8.723 1.00 89.81 104 THR A N 1
ATOM 834 C CA . THR A 1 104 ? -10.544 6.339 -7.581 1.00 89.81 104 THR A CA 1
ATOM 835 C C . THR A 1 104 ? -11.384 7.404 -6.879 1.00 89.81 104 THR A C 1
ATOM 837 O O . THR A 1 104 ? -10.836 8.322 -6.273 1.00 89.81 104 THR A O 1
ATOM 840 N N . HIS A 1 105 ? -12.712 7.259 -6.927 1.00 83.50 105 HIS A N 1
ATOM 841 C CA . HIS A 1 105 ? -13.677 8.077 -6.175 1.00 83.50 105 HIS A CA 1
ATOM 842 C C . HIS A 1 105 ? -13.401 9.593 -6.208 1.00 83.50 105 HIS A C 1
ATOM 844 O O . HIS A 1 105 ? -13.360 10.261 -5.169 1.00 83.50 105 HIS A O 1
ATOM 850 N N . GLN A 1 106 ? -13.200 10.147 -7.411 1.00 84.06 106 GLN A N 1
ATOM 851 C CA . GLN A 1 106 ? -12.892 11.571 -7.607 1.00 84.06 106 GLN A CA 1
ATOM 852 C C . GLN A 1 106 ? -13.976 12.532 -7.084 1.00 84.06 106 GLN A C 1
ATOM 854 O O . GLN A 1 106 ? -13.729 13.716 -6.868 1.00 84.06 106 GLN A O 1
ATOM 859 N N . ASP A 1 107 ? -15.187 12.039 -6.877 1.00 83.19 107 ASP A N 1
ATOM 860 C CA . ASP A 1 107 ? -16.320 12.758 -6.307 1.00 83.19 107 ASP A CA 1
ATOM 861 C C . ASP A 1 107 ? -16.206 12.961 -4.785 1.00 83.19 107 ASP A C 1
ATOM 863 O O . ASP A 1 107 ? -16.844 13.852 -4.217 1.00 83.19 107 ASP A O 1
ATOM 867 N N . ILE A 1 108 ? -15.354 12.186 -4.111 1.00 84.88 108 ILE A N 1
ATOM 868 C CA . ILE A 1 108 ? -15.168 12.247 -2.664 1.00 84.88 108 ILE A CA 1
ATOM 869 C C . ILE A 1 108 ? -13.929 13.090 -2.345 1.00 84.88 108 ILE A C 1
ATOM 871 O O . ILE A 1 108 ? -12.795 12.683 -2.591 1.00 84.88 108 ILE A O 1
ATOM 875 N N . LYS A 1 109 ? -14.126 14.232 -1.669 1.00 83.88 109 LYS A N 1
ATOM 876 C CA . LYS A 1 109 ? -13.044 15.164 -1.269 1.00 83.88 109 LYS A CA 1
ATOM 877 C C . LYS A 1 109 ? -11.888 14.508 -0.504 1.00 83.88 109 LYS A C 1
ATOM 879 O O . LYS A 1 109 ? -10.771 15.018 -0.519 1.00 83.88 109 LYS A O 1
ATOM 884 N N . PHE A 1 110 ? -12.164 13.390 0.163 1.00 84.50 110 PHE A N 1
ATOM 885 C CA . PHE A 1 110 ? -11.168 12.573 0.846 1.00 84.50 110 PHE A CA 1
ATOM 886 C C . PHE A 1 110 ? -10.075 12.043 -0.104 1.00 84.50 110 PHE A C 1
ATOM 888 O O . PHE A 1 110 ? -8.912 11.989 0.303 1.00 84.50 110 PHE A O 1
ATOM 895 N N . PHE A 1 111 ? -10.436 11.694 -1.346 1.00 83.44 111 PHE A N 1
ATOM 896 C CA . PHE A 1 111 ? -9.540 11.130 -2.363 1.00 83.44 111 PHE A CA 1
ATOM 897 C C . PHE A 1 111 ? -9.116 12.142 -3.439 1.00 83.44 111 PHE A C 1
ATOM 899 O O . PHE A 1 111 ? -8.075 11.948 -4.049 1.00 83.44 111 PHE A O 1
ATOM 906 N N . SER A 1 112 ? -9.858 13.233 -3.661 1.00 79.19 112 SER A N 1
ATOM 907 C CA . SER A 1 112 ? -9.640 14.127 -4.818 1.00 79.19 112 SER A CA 1
ATOM 908 C C . SER A 1 112 ? -9.400 15.604 -4.508 1.00 79.19 112 SER A C 1
ATOM 910 O O . SER A 1 112 ? -9.349 16.427 -5.418 1.00 79.19 112 SER A O 1
ATOM 912 N N . GLY A 1 113 ? -9.258 15.978 -3.236 1.00 75.62 113 GLY A N 1
ATOM 913 C CA . GLY A 1 113 ? -8.965 17.366 -2.879 1.00 75.62 113 GLY A CA 1
ATOM 914 C C . GLY A 1 113 ? -7.530 17.798 -3.216 1.00 75.62 113 GLY A C 1
ATOM 915 O O . GLY A 1 113 ? -6.598 16.997 -3.158 1.00 75.62 113 GLY A O 1
ATOM 916 N N . ASP A 1 114 ? -7.320 19.102 -3.402 1.00 79.06 114 ASP A N 1
ATOM 917 C CA . ASP A 1 114 ? -5.976 19.714 -3.449 1.00 79.06 114 ASP A CA 1
ATOM 918 C C . ASP A 1 114 ? -5.348 19.909 -2.056 1.00 79.06 114 ASP A C 1
ATOM 920 O O . ASP A 1 114 ? -4.207 20.364 -1.903 1.00 79.06 114 ASP A O 1
ATOM 924 N N . SER A 1 115 ? -6.106 19.568 -1.012 1.00 86.44 115 SER A N 1
ATOM 925 C CA . SER A 1 115 ? -5.681 19.702 0.373 1.00 86.44 115 SER A CA 1
ATOM 926 C C . SER A 1 115 ? -4.445 18.846 0.679 1.00 86.44 115 SER A C 1
ATOM 928 O O . SER A 1 115 ? -4.230 17.773 0.114 1.00 86.44 115 SER A O 1
ATOM 930 N N . SER A 1 116 ? -3.645 19.286 1.654 1.00 85.69 116 SER A N 1
ATOM 931 C CA . SER A 1 116 ? -2.544 18.469 2.187 1.00 85.69 116 SER A CA 1
ATOM 932 C C . SER A 1 116 ? -3.044 17.115 2.720 1.00 85.69 116 SER A C 1
ATOM 934 O O . SER A 1 116 ? -2.342 16.110 2.637 1.00 85.69 116 SER A O 1
ATOM 936 N N . PHE A 1 117 ? -4.283 17.065 3.217 1.00 84.38 117 PHE A N 1
ATOM 937 C CA . PHE A 1 117 ? -4.892 15.861 3.772 1.00 84.38 117 PHE A CA 1
ATOM 938 C C . PHE A 1 117 ? -5.183 14.786 2.714 1.00 84.38 117 PHE A C 1
ATOM 940 O O . PHE A 1 117 ? -4.735 13.649 2.854 1.00 84.38 117 PHE A O 1
ATOM 947 N N . SER A 1 118 ? -5.870 15.146 1.631 1.00 85.44 118 SER A N 1
ATOM 948 C CA . SER A 1 118 ? -6.156 14.238 0.510 1.00 85.44 118 SER A CA 1
ATOM 949 C C . SER A 1 118 ? -4.877 13.744 -0.165 1.00 85.44 118 SER A C 1
ATOM 951 O O . SER A 1 118 ? -4.758 12.551 -0.437 1.00 85.44 118 SER A O 1
ATOM 953 N N . ARG A 1 119 ? -3.865 14.609 -0.331 1.00 87.19 119 ARG A N 1
ATOM 954 C CA . ARG A 1 119 ? -2.553 14.196 -0.858 1.00 87.19 119 ARG A CA 1
ATOM 955 C C . ARG A 1 119 ? -1.886 13.134 0.019 1.00 87.19 119 ARG A C 1
ATOM 957 O O . ARG A 1 119 ? -1.440 12.119 -0.503 1.00 87.19 119 ARG A O 1
ATOM 964 N N . LYS A 1 120 ? -1.882 13.320 1.346 1.00 89.50 120 LYS A N 1
ATOM 965 C CA . LYS A 1 120 ? -1.358 12.321 2.297 1.00 89.50 120 LYS A CA 1
ATOM 966 C C . LYS A 1 120 ? -2.127 11.000 2.230 1.00 89.50 120 LYS A C 1
ATOM 968 O O . LYS A 1 120 ? -1.528 9.938 2.366 1.00 89.50 120 LYS A O 1
ATOM 973 N N . ASN A 1 121 ? -3.443 11.051 2.022 1.00 90.31 121 ASN A N 1
ATOM 974 C CA . ASN A 1 121 ? -4.266 9.851 1.882 1.00 90.31 121 ASN A CA 1
ATOM 975 C C . ASN A 1 121 ? -3.929 9.069 0.607 1.00 90.31 121 ASN A C 1
ATOM 977 O O . ASN A 1 121 ? -3.725 7.859 0.681 1.00 90.31 121 ASN A O 1
ATOM 981 N N . LEU A 1 122 ? -3.815 9.756 -0.532 1.00 90.94 122 LEU A N 1
ATOM 982 C CA . LEU A 1 122 ? -3.405 9.140 -1.794 1.00 90.94 122 LEU A CA 1
ATOM 983 C C . LEU A 1 122 ? -1.995 8.555 -1.702 1.00 90.94 122 LEU A C 1
ATOM 985 O O . LEU A 1 122 ? -1.772 7.424 -2.120 1.00 90.94 122 LEU A O 1
ATOM 989 N N . GLU A 1 123 ? -1.060 9.278 -1.087 1.00 91.25 123 GLU A N 1
ATOM 990 C CA . GLU A 1 123 ? 0.303 8.793 -0.875 1.00 91.25 123 GLU A CA 1
ATOM 991 C C . GLU A 1 123 ? 0.332 7.543 0.019 1.00 91.25 123 GLU A C 1
ATOM 993 O O . GLU A 1 123 ? 1.048 6.580 -0.256 1.00 91.25 123 GLU A O 1
ATOM 998 N N . ALA A 1 124 ? -0.475 7.512 1.083 1.00 91.75 124 ALA A N 1
ATOM 999 C CA . ALA A 1 124 ? -0.602 6.333 1.930 1.00 91.75 124 ALA A CA 1
ATOM 1000 C C . ALA A 1 124 ? -1.168 5.137 1.151 1.00 91.75 124 ALA A C 1
ATOM 1002 O O . ALA A 1 124 ? -0.612 4.043 1.236 1.00 91.75 124 ALA A O 1
ATOM 1003 N N . MET A 1 125 ? -2.219 5.341 0.352 1.00 94.00 125 MET A N 1
ATOM 1004 C CA . MET A 1 125 ? -2.786 4.286 -0.491 1.00 94.00 125 MET A CA 1
ATOM 1005 C C . MET A 1 125 ? -1.790 3.781 -1.537 1.00 94.00 125 MET A C 1
ATOM 1007 O O . MET A 1 125 ? -1.648 2.571 -1.705 1.00 94.00 125 MET A O 1
ATOM 1011 N N . ARG A 1 126 ? -1.050 4.690 -2.181 1.00 94.19 126 ARG A N 1
ATOM 1012 C CA . ARG A 1 126 ? 0.025 4.366 -3.126 1.00 94.19 126 ARG A CA 1
ATOM 1013 C C . ARG A 1 126 ? 1.077 3.477 -2.479 1.00 94.19 126 ARG A C 1
ATOM 1015 O O . ARG A 1 126 ? 1.408 2.429 -3.022 1.00 94.19 126 ARG A O 1
ATOM 1022 N N . ASN A 1 127 ? 1.545 3.855 -1.290 1.00 93.38 127 ASN A N 1
ATOM 1023 C CA . ASN A 1 127 ? 2.534 3.083 -0.541 1.00 93.38 127 ASN A CA 1
ATOM 1024 C C . ASN A 1 127 ? 2.018 1.684 -0.172 1.00 93.38 127 ASN A C 1
ATOM 1026 O O . ASN A 1 127 ? 2.758 0.715 -0.302 1.00 93.38 127 ASN A O 1
ATOM 1030 N N . ILE A 1 128 ? 0.753 1.561 0.245 1.00 94.31 128 ILE A N 1
ATOM 1031 C CA . ILE A 1 128 ? 0.145 0.266 0.583 1.00 94.31 128 ILE A CA 1
ATOM 1032 C C . ILE A 1 128 ? 0.078 -0.649 -0.649 1.00 94.31 128 ILE A C 1
ATOM 1034 O O . ILE A 1 128 ? 0.483 -1.809 -0.568 1.00 94.31 128 ILE A O 1
ATOM 1038 N N . LEU A 1 129 ? -0.412 -0.137 -1.783 1.00 94.94 129 LEU A N 1
ATOM 1039 C CA . LEU A 1 129 ? -0.545 -0.911 -3.023 1.00 94.94 129 LEU A CA 1
ATOM 1040 C C . LEU A 1 129 ? 0.818 -1.331 -3.576 1.00 94.94 129 LEU A C 1
ATOM 1042 O O . LEU A 1 129 ? 1.006 -2.494 -3.933 1.00 94.94 129 LEU A O 1
ATOM 1046 N N . LEU A 1 130 ? 1.776 -0.404 -3.595 1.00 92.44 130 LEU A N 1
ATOM 1047 C CA . LEU A 1 130 ? 3.127 -0.674 -4.071 1.00 92.44 130 LEU A CA 1
ATOM 1048 C C . LEU A 1 130 ? 3.826 -1.705 -3.183 1.00 92.44 130 LEU A C 1
ATOM 1050 O O . LEU A 1 130 ? 4.410 -2.661 -3.688 1.00 92.44 130 LEU A O 1
ATOM 1054 N N . LEU A 1 131 ? 3.712 -1.566 -1.859 1.00 92.88 131 LEU A N 1
ATOM 1055 C CA . LEU A 1 131 ? 4.299 -2.523 -0.928 1.00 92.88 131 LEU A CA 1
ATOM 1056 C C . LEU A 1 131 ? 3.699 -3.922 -1.101 1.00 92.88 131 LEU A C 1
ATOM 1058 O O . LEU A 1 131 ? 4.436 -4.906 -1.121 1.00 92.88 131 LEU A O 1
ATOM 1062 N N . PHE A 1 132 ? 2.377 -4.021 -1.272 1.00 93.25 132 PHE A N 1
ATOM 1063 C CA . PHE A 1 132 ? 1.724 -5.299 -1.546 1.00 93.25 132 PHE A CA 1
ATOM 1064 C C . PHE A 1 132 ? 2.263 -5.945 -2.828 1.00 93.25 132 PHE A C 1
ATOM 1066 O O . PHE A 1 132 ? 2.584 -7.135 -2.813 1.00 93.25 132 PHE A O 1
ATOM 1073 N N . ALA A 1 133 ? 2.389 -5.172 -3.910 1.00 92.50 133 ALA A N 1
ATOM 1074 C CA . ALA A 1 133 ? 2.892 -5.664 -5.187 1.00 92.50 133 ALA A CA 1
ATOM 1075 C C . ALA A 1 133 ? 4.337 -6.174 -5.071 1.00 92.50 133 ALA A C 1
ATOM 1077 O O . ALA A 1 133 ? 4.648 -7.251 -5.579 1.00 92.50 133 ALA A O 1
ATOM 1078 N N . LYS A 1 134 ? 5.198 -5.455 -4.334 1.00 88.94 134 LYS A N 1
ATOM 1079 C CA . LYS A 1 134 ? 6.597 -5.851 -4.102 1.00 88.94 134 LYS A CA 1
ATOM 1080 C C . LYS A 1 134 ? 6.733 -7.099 -3.230 1.00 88.94 134 LYS A C 1
ATOM 1082 O O . LYS A 1 134 ? 7.598 -7.928 -3.490 1.00 88.94 134 LYS A O 1
ATOM 1087 N N . LEU A 1 135 ? 5.879 -7.259 -2.219 1.00 89.81 135 LEU A N 1
ATOM 1088 C CA . L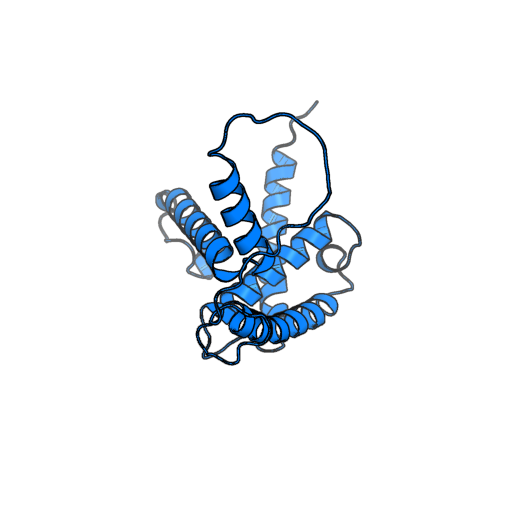EU A 1 135 ? 5.875 -8.451 -1.360 1.00 89.81 135 LEU A CA 1
ATOM 1089 C C . LEU A 1 135 ? 5.312 -9.693 -2.061 1.00 89.81 135 LEU A C 1
ATOM 1091 O O . LEU A 1 135 ? 5.626 -10.813 -1.664 1.00 89.81 135 LEU A O 1
ATOM 1095 N N . ASN A 1 136 ? 4.487 -9.509 -3.094 1.00 91.62 136 ASN A N 1
ATOM 1096 C CA . ASN A 1 136 ? 3.806 -10.590 -3.800 1.00 91.62 136 ASN A CA 1
ATOM 1097 C C . ASN A 1 136 ? 4.093 -10.524 -5.309 1.00 91.62 136 ASN A C 1
ATOM 1099 O O . ASN A 1 136 ? 3.160 -10.327 -6.087 1.00 91.62 136 ASN A O 1
ATOM 1103 N N . PRO A 1 137 ? 5.346 -10.729 -5.763 1.00 87.06 137 PRO A N 1
ATOM 1104 C CA . PRO A 1 137 ? 5.733 -10.527 -7.165 1.00 87.06 137 PRO A CA 1
ATOM 1105 C C . PRO A 1 137 ? 5.007 -11.455 -8.152 1.00 87.06 137 PRO A C 1
ATOM 1107 O O . PRO A 1 137 ? 4.894 -11.128 -9.327 1.00 87.06 137 PRO A O 1
ATOM 1110 N N . ALA A 1 138 ? 4.487 -12.599 -7.689 1.00 88.88 138 ALA A N 1
ATOM 1111 C CA . ALA A 1 138 ? 3.673 -13.498 -8.511 1.00 88.88 138 ALA A CA 1
ATOM 1112 C C . ALA A 1 138 ? 2.278 -12.930 -8.842 1.00 88.88 138 ALA A C 1
ATOM 1114 O O . ALA A 1 138 ? 1.676 -13.338 -9.831 1.00 88.88 138 ALA A O 1
ATOM 1115 N N . ILE A 1 139 ? 1.761 -12.022 -8.007 1.00 91.44 139 ILE A N 1
ATOM 1116 C CA . ILE A 1 139 ? 0.466 -11.353 -8.195 1.00 91.44 139 ILE A CA 1
ATOM 1117 C C . ILE A 1 139 ? 0.693 -9.945 -8.754 1.00 91.44 139 ILE A C 1
ATOM 1119 O O . ILE A 1 139 ? 0.015 -9.536 -9.693 1.00 91.44 139 ILE A O 1
ATOM 1123 N N . GLY A 1 140 ? 1.655 -9.216 -8.183 1.00 90.88 140 GLY A N 1
ATOM 1124 C CA . GLY A 1 140 ? 1.923 -7.822 -8.501 1.00 90.88 140 GLY A CA 1
ATOM 1125 C C . GLY A 1 140 ? 0.742 -6.915 -8.157 1.00 90.88 140 GLY A C 1
ATOM 1126 O O . GLY A 1 140 ? -0.058 -7.203 -7.264 1.00 90.88 140 GLY A O 1
ATOM 1127 N N . TYR A 1 141 ? 0.652 -5.796 -8.872 1.00 94.56 141 TYR A N 1
ATOM 1128 C CA . TYR A 1 141 ? -0.516 -4.927 -8.843 1.00 94.56 141 TYR A CA 1
ATOM 1129 C C . TYR A 1 141 ? -1.461 -5.280 -9.995 1.00 94.56 141 TYR A C 1
ATOM 1131 O O . TYR A 1 141 ? -1.042 -5.369 -11.147 1.00 94.56 141 TYR A O 1
ATOM 1139 N N . VAL A 1 142 ? -2.748 -5.431 -9.688 1.00 94.31 142 VAL A N 1
ATOM 1140 C CA . VAL A 1 142 ? -3.807 -5.668 -10.674 1.00 94.31 142 VAL A CA 1
ATOM 1141 C C . VAL A 1 142 ? -4.803 -4.516 -10.613 1.00 94.31 142 VAL A C 1
ATOM 1143 O O . VAL A 1 142 ? -5.222 -4.099 -9.529 1.00 94.31 142 VAL A O 1
ATOM 1146 N N . GLN A 1 143 ? -5.204 -4.009 -11.781 1.00 92.94 143 GLN A N 1
ATOM 1147 C CA . GLN A 1 143 ? -6.200 -2.942 -11.884 1.00 92.9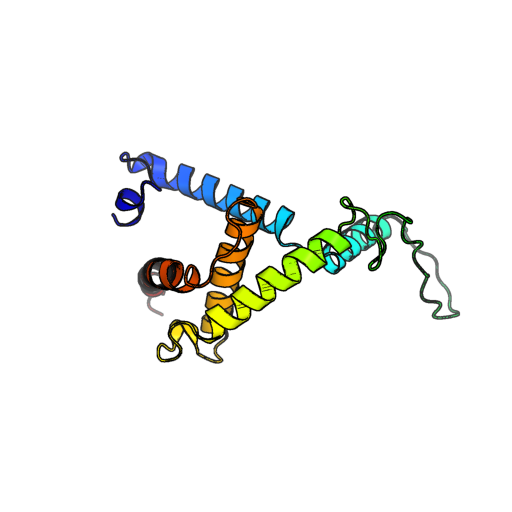4 143 GLN A CA 1
ATOM 1148 C C . GLN A 1 143 ? -7.476 -3.314 -11.110 1.00 92.94 143 GLN A C 1
ATOM 1150 O O . GLN A 1 143 ? -8.005 -4.416 -11.254 1.00 92.94 143 GLN A O 1
ATOM 1155 N N . GLY A 1 144 ? -7.976 -2.380 -10.299 1.00 92.19 144 GLY A N 1
ATOM 1156 C CA . GLY A 1 144 ? -9.132 -2.582 -9.419 1.00 92.19 144 GLY A CA 1
ATOM 1157 C C . GLY A 1 144 ? -8.767 -2.885 -7.964 1.00 92.19 144 GLY A C 1
ATOM 1158 O O . GLY A 1 144 ? -9.609 -2.742 -7.081 1.00 92.19 144 GLY A O 1
ATOM 1159 N N . MET A 1 145 ? -7.509 -3.218 -7.656 1.00 95.75 145 MET A N 1
ATOM 1160 C CA . MET A 1 145 ? -7.058 -3.345 -6.261 1.00 95.75 145 MET A CA 1
ATOM 1161 C C . MET A 1 145 ? -7.188 -2.034 -5.466 1.00 95.75 145 MET A C 1
ATOM 1163 O O . MET A 1 145 ? -7.411 -2.059 -4.256 1.00 95.75 145 MET A O 1
ATOM 1167 N N . ASN A 1 146 ? -7.091 -0.888 -6.144 1.00 95.19 146 ASN A N 1
ATOM 1168 C CA . ASN A 1 146 ? -7.362 0.439 -5.586 1.00 95.19 146 ASN A CA 1
ATOM 1169 C C . ASN A 1 146 ? -8.803 0.557 -5.048 1.00 95.19 146 ASN A C 1
ATOM 1171 O O . ASN A 1 146 ? -8.994 1.100 -3.962 1.00 95.19 146 ASN A O 1
ATOM 1175 N N . GLU A 1 147 ? -9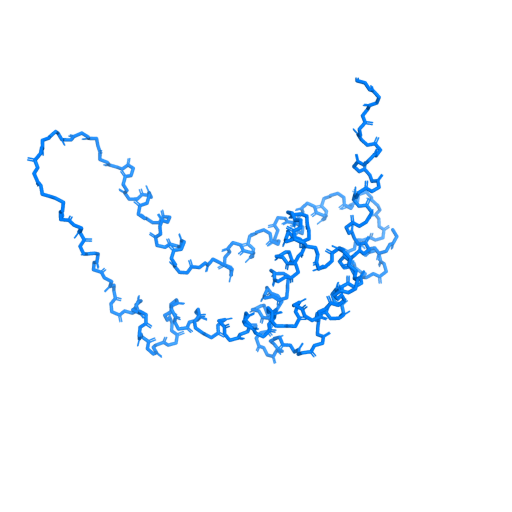.787 -0.015 -5.750 1.00 93.69 147 GLU A N 1
ATOM 1176 C CA . GLU A 1 147 ? -11.208 -0.002 -5.365 1.00 93.69 147 GLU A CA 1
ATOM 1177 C C . GLU A 1 147 ? -11.471 -0.860 -4.123 1.00 93.69 147 GLU A C 1
ATOM 1179 O O . GLU A 1 147 ? -12.359 -0.563 -3.330 1.00 93.69 147 GLU A O 1
ATOM 1184 N N . VAL A 1 148 ? -10.683 -1.922 -3.921 1.00 93.81 148 VAL A N 1
ATOM 1185 C CA . VAL A 1 148 ? -10.755 -2.750 -2.706 1.00 93.81 148 VAL A CA 1
ATOM 1186 C C . VAL A 1 148 ? -10.126 -2.020 -1.519 1.00 93.81 148 VAL A C 1
ATOM 1188 O O . VAL A 1 148 ? -10.660 -2.047 -0.408 1.00 93.81 148 VAL A O 1
ATOM 1191 N N . LEU A 1 149 ? -8.994 -1.347 -1.743 1.00 94.00 149 LEU A N 1
ATOM 1192 C CA . LEU A 1 149 ? -8.297 -0.606 -0.695 1.00 94.00 149 LEU A CA 1
ATOM 1193 C C . LEU A 1 149 ? -9.075 0.636 -0.243 1.00 94.00 149 LEU A C 1
ATOM 1195 O O . LEU A 1 149 ? -9.102 0.927 0.952 1.00 94.00 149 LEU A O 1
ATOM 1199 N N . ALA A 1 150 ? -9.702 1.365 -1.166 1.00 92.50 150 ALA A N 1
ATOM 1200 C CA . ALA A 1 150 ? -10.368 2.635 -0.890 1.00 92.50 150 ALA A CA 1
ATOM 1201 C C . ALA A 1 150 ? -11.384 2.591 0.274 1.00 92.50 150 ALA A C 1
ATOM 1203 O O . ALA A 1 150 ? -11.221 3.377 1.214 1.00 92.50 150 ALA A O 1
ATOM 1204 N N . PRO A 1 151 ? -12.380 1.682 0.312 1.00 91.62 151 PRO A N 1
ATOM 1205 C CA . PRO A 1 151 ? -13.347 1.626 1.407 1.00 91.62 151 PRO A CA 1
ATOM 1206 C C . PRO A 1 151 ? -12.704 1.211 2.734 1.00 91.62 151 PRO A C 1
ATOM 1208 O O . PRO A 1 151 ? -13.068 1.743 3.784 1.00 91.62 151 PRO A O 1
ATOM 1211 N N . LEU A 1 152 ? -11.722 0.301 2.708 1.00 90.75 152 LEU A N 1
ATOM 1212 C CA . LEU A 1 152 ? -10.979 -0.095 3.906 1.00 90.75 152 LEU A CA 1
ATOM 1213 C C . LEU A 1 152 ? -10.227 1.104 4.486 1.00 90.75 152 LEU A C 1
ATOM 1215 O O . LEU A 1 152 ? -10.369 1.421 5.669 1.00 90.75 152 LEU A O 1
ATOM 1219 N N . TYR A 1 153 ? -9.467 1.796 3.641 1.00 91.06 153 TYR A N 1
ATOM 1220 C CA . TYR A 1 153 ? -8.660 2.942 4.033 1.00 91.06 153 TYR A CA 1
ATOM 1221 C C . TYR A 1 153 ? -9.530 4.100 4.538 1.00 91.06 153 TYR A C 1
ATOM 1223 O O . TYR A 1 153 ? -9.251 4.654 5.602 1.00 91.06 153 TYR A O 1
ATOM 1231 N N . TYR A 1 154 ? -10.630 4.403 3.843 1.00 89.94 154 TYR A N 1
ATOM 1232 C CA . TYR A 1 154 ? -11.600 5.411 4.268 1.00 89.94 154 TYR A CA 1
ATOM 1233 C C . TYR A 1 154 ? -12.144 5.114 5.667 1.00 89.94 154 TYR A C 1
ATOM 1235 O O . TYR A 1 154 ? -12.060 5.952 6.564 1.00 89.94 154 TYR A O 1
ATOM 1243 N N . VAL A 1 155 ? -12.626 3.889 5.900 1.00 88.94 155 VAL A N 1
ATOM 1244 C CA . VAL A 1 155 ? -13.172 3.494 7.203 1.00 88.94 155 VAL A CA 1
ATOM 1245 C C . VAL A 1 155 ? -12.123 3.585 8.309 1.00 88.94 155 VAL A C 1
ATOM 1247 O O . VAL A 1 155 ? -12.463 3.990 9.419 1.00 88.94 155 VAL A O 1
ATOM 1250 N N . PHE A 1 156 ? -10.868 3.211 8.046 1.00 85.06 156 PHE A N 1
ATOM 1251 C CA . PHE A 1 156 ? -9.804 3.309 9.046 1.00 85.06 156 PHE A CA 1
ATOM 1252 C C . PHE A 1 156 ? -9.432 4.752 9.380 1.00 85.06 156 PHE A C 1
ATOM 1254 O O . PHE A 1 156 ? -9.238 5.060 10.555 1.00 85.06 156 PHE A O 1
ATOM 1261 N N . ARG A 1 157 ? -9.381 5.635 8.380 1.00 85.25 157 ARG A N 1
ATOM 1262 C CA . ARG A 1 157 ? -9.014 7.043 8.573 1.00 85.25 157 ARG A CA 1
ATOM 1263 C C . ARG A 1 157 ? -10.106 7.855 9.260 1.00 85.25 157 ARG A C 1
ATOM 1265 O O . ARG A 1 157 ? -9.789 8.632 10.151 1.00 85.25 157 ARG A O 1
ATOM 1272 N N . MET A 1 158 ? -11.375 7.612 8.937 1.00 78.44 158 MET A N 1
ATOM 1273 C CA . MET A 1 158 ? -12.499 8.293 9.596 1.00 78.44 158 MET A CA 1
ATOM 1274 C C . MET A 1 158 ? -12.604 7.964 11.096 1.00 78.44 158 MET A C 1
ATOM 1276 O O . MET A 1 158 ? -13.020 8.811 11.880 1.00 78.44 158 MET A O 1
ATOM 1280 N N . ASN A 1 159 ? -12.203 6.762 11.533 1.00 72.38 159 ASN A N 1
ATOM 1281 C CA . ASN A 1 159 ? -12.211 6.442 12.970 1.00 72.38 159 ASN A CA 1
ATOM 1282 C C . ASN A 1 159 ? -11.089 7.165 13.733 1.00 72.38 159 ASN A C 1
ATOM 1284 O O . ASN A 1 159 ? -11.275 7.466 14.905 1.00 72.38 159 ASN A O 1
ATOM 1288 N N . GLN A 1 160 ? -9.953 7.450 13.084 1.00 66.81 160 GLN A N 1
ATOM 1289 C CA . GLN A 1 160 ? -8.877 8.236 13.698 1.00 66.81 160 GLN A CA 1
ATOM 1290 C C . GLN A 1 160 ? -9.295 9.697 13.868 1.00 66.81 160 GLN A C 1
ATOM 1292 O O . GLN A 1 160 ? -9.113 10.239 14.947 1.00 66.81 160 GLN A O 1
ATOM 1297 N N . GLU A 1 161 ? -9.949 10.303 12.869 1.00 59.12 161 GLU A N 1
ATOM 1298 C CA . GLU A 1 161 ? -10.488 11.668 13.005 1.00 59.12 161 GLU A CA 1
ATOM 1299 C C . GLU A 1 161 ? -11.506 11.786 14.145 1.00 59.12 161 GLU A C 1
ATOM 1301 O O . GLU A 1 161 ? -11.495 12.773 14.871 1.00 59.12 161 GLU A O 1
ATOM 1306 N N . GLY A 1 162 ? -12.360 10.775 14.341 1.00 55.47 162 GLY A N 1
ATOM 1307 C CA . GLY A 1 162 ? -13.304 10.753 15.461 1.00 55.47 162 GLY A CA 1
ATOM 1308 C C . GLY A 1 162 ? -12.635 10.658 16.838 1.00 55.47 162 GLY A C 1
ATOM 1309 O O . GLY A 1 162 ? -13.174 11.184 17.805 1.00 55.47 162 GLY A O 1
ATOM 1310 N N . GLU A 1 163 ? -11.466 10.021 16.942 1.00 49.34 163 GLU A N 1
ATOM 1311 C CA . GLU A 1 163 ? -10.676 9.950 18.182 1.00 49.34 163 GLU A CA 1
ATOM 1312 C C . GLU A 1 163 ? -9.797 11.198 18.384 1.00 49.34 163 GLU A C 1
ATOM 1314 O O . GLU A 1 163 ? -9.653 11.671 19.512 1.00 49.34 163 GLU A O 1
ATOM 1319 N N . ASP A 1 164 ? -9.262 11.769 17.302 1.00 49.56 164 ASP A N 1
ATOM 1320 C CA . ASP A 1 164 ? -8.438 12.981 17.316 1.00 49.56 164 ASP A CA 1
ATOM 1321 C C . ASP A 1 164 ? -9.284 14.243 17.583 1.00 49.56 164 ASP A C 1
ATOM 1323 O O . ASP A 1 164 ? -8.865 15.107 18.349 1.00 49.56 164 ASP A O 1
ATOM 1327 N N . ALA A 1 165 ? -10.516 14.320 17.061 1.00 49.09 165 ALA A N 1
ATOM 1328 C CA . ALA A 1 165 ? -11.464 15.405 17.350 1.00 49.09 165 ALA A CA 1
ATOM 1329 C C . ALA A 1 165 ? -12.006 15.371 18.792 1.00 49.09 165 ALA A C 1
ATOM 1331 O O . ALA A 1 165 ? -12.437 16.390 19.320 1.00 49.09 165 ALA A O 1
ATOM 1332 N N . VAL A 1 166 ? -11.968 14.209 19.453 1.00 49.59 166 VAL A N 1
ATOM 1333 C CA . VAL A 1 166 ? -12.282 14.071 20.889 1.00 49.59 166 VAL A CA 1
ATOM 1334 C C . VAL A 1 166 ? -11.064 14.417 21.761 1.00 49.59 166 VAL A C 1
ATOM 1336 O O . VAL A 1 166 ? -11.207 14.663 22.958 1.00 49.59 166 VAL A O 1
ATOM 1339 N N . ARG A 1 167 ? -9.863 14.473 21.169 1.00 44.78 167 ARG A N 1
ATOM 1340 C CA . ARG A 1 167 ? -8.614 14.872 21.829 1.00 44.78 167 ARG A CA 1
ATOM 1341 C C . ARG A 1 167 ? -8.279 16.357 21.715 1.00 44.78 167 ARG A C 1
ATOM 1343 O O . ARG A 1 167 ? -7.303 16.753 22.345 1.00 44.78 167 ARG A O 1
ATOM 1350 N N . GLU A 1 168 ? -9.053 17.175 20.999 1.00 38.09 168 GLU A N 1
ATOM 1351 C CA . GLU A 1 168 ? -8.994 18.630 21.185 1.00 38.09 168 GLU A CA 1
ATOM 1352 C C . GLU A 1 168 ? -9.674 18.978 22.519 1.00 38.09 168 GLU A C 1
ATOM 1354 O O . GLU A 1 168 ? -10.897 18.847 22.641 1.00 38.09 168 GLU A O 1
ATOM 1359 N N . PRO A 1 169 ? -8.919 19.379 23.559 1.00 49.75 169 PRO A N 1
ATOM 1360 C CA . PRO A 1 169 ? -9.538 19.846 24.777 1.00 49.75 169 PRO A CA 1
ATOM 1361 C C . PRO A 1 169 ? -10.099 21.245 24.522 1.00 49.75 169 PRO A C 1
ATOM 1363 O O . PRO A 1 169 ? -9.496 22.071 23.840 1.00 49.75 169 PRO A O 1
ATOM 1366 N N . TYR A 1 170 ? -11.268 21.505 25.094 1.00 45.72 170 TYR A N 1
ATOM 1367 C CA . TYR A 1 170 ? -11.781 22.846 25.325 1.00 45.72 170 TYR A CA 1
ATOM 1368 C C . TYR A 1 170 ? -10.662 23.809 25.772 1.00 45.72 170 TYR A C 1
ATOM 1370 O O . TYR A 1 170 ? -10.077 23.570 26.824 1.00 45.72 170 TYR A O 1
ATOM 1378 N N . CYS A 1 171 ? -10.483 24.897 25.009 1.00 36.91 171 CYS A N 1
ATOM 1379 C CA . CYS A 1 171 ? -9.735 26.130 25.320 1.00 36.91 171 CYS A CA 1
ATOM 1380 C C . CYS A 1 171 ? -8.226 26.031 25.603 1.00 36.91 171 CYS A C 1
ATOM 1382 O O . CYS A 1 171 ? -7.815 25.429 26.616 1.00 36.91 171 CYS A O 1
#

Foldseek 3Di:
DVCVVVVNDDPDPVCRVVSVVVVVVVLVVLLVVQVDDPVNVVVVVVVVVVVPDDDDDDDDDPDPPDDDDDPQADCPDPDPPHPNVVVVVLVVLLVLLVVLLCVAPCVDCCSNPPDPRNVVLSVVLSSVLSSVQVVCVVCHHDRCVSVVVVVVSVVVVVVVCVVVVVVPDDD

Organism: NCBI:txid320322

Radius of gyration: 21.53 Å; chains: 1; bounding box: 57×42×44 Å